Protein AF-A0A847XHL0-F1 (afdb_monomer_lite)

Secondary structure (DSSP, 8-state):
-PPPHHHHHHHHHHHS-S-SS-EEEE-SSSS-EEE-BTTTT-TTT--TTTS-GGG-TT--BPP--HHHHHHHHTTSS-EEE----

Sequence (85 aa):
MNSTSIEKVKLFMSLFKGRSDVCAKRWKSKPGYSPYYFNDFKPGICNKPKIKCTECKHSDFAPLDEERIENYLLGKYVLGVYPMT

Structure (mmCIF, N/CA/C/O backbone):
data_AF-A0A847XHL0-F1
#
_entry.id   AF-A0A847XHL0-F1
#
loop_
_atom_site.group_PDB
_atom_site.id
_atom_site.type_symbol
_atom_site.label_atom_id
_atom_site.label_alt_id
_atom_site.label_comp_id
_atom_site.label_asym_id
_atom_site.label_entity_id
_atom_site.label_seq_id
_atom_site.pdbx_PDB_ins_code
_atom_site.Cartn_x
_atom_site.Cartn_y
_atom_site.Cartn_z
_atom_site.occupancy
_atom_site.B_iso_or_equiv
_atom_site.auth_seq_id
_atom_site.auth_comp_id
_atom_site.auth_asym_id
_atom_site.auth_atom_id
_atom_site.pdbx_PDB_model_num
ATOM 1 N N . MET A 1 1 ? -17.432 1.002 24.735 1.00 66.06 1 MET A N 1
ATOM 2 C CA . MET A 1 1 ? -17.466 0.081 23.578 1.00 66.06 1 MET A CA 1
ATOM 3 C C . MET A 1 1 ? -16.185 0.276 22.792 1.00 66.06 1 MET A C 1
ATOM 5 O O . MET A 1 1 ? -15.838 1.418 22.526 1.00 66.06 1 MET A O 1
ATOM 9 N N . ASN A 1 2 ? -15.468 -0.803 22.485 1.00 82.81 2 ASN A N 1
ATOM 10 C CA . ASN A 1 2 ? -14.293 -0.736 21.615 1.00 82.81 2 ASN A CA 1
ATOM 11 C C . ASN A 1 2 ? -14.751 -0.836 20.157 1.00 82.81 2 ASN A C 1
ATOM 13 O O . ASN A 1 2 ? -15.679 -1.589 19.873 1.00 82.81 2 ASN A O 1
ATOM 17 N N . SER A 1 3 ? -14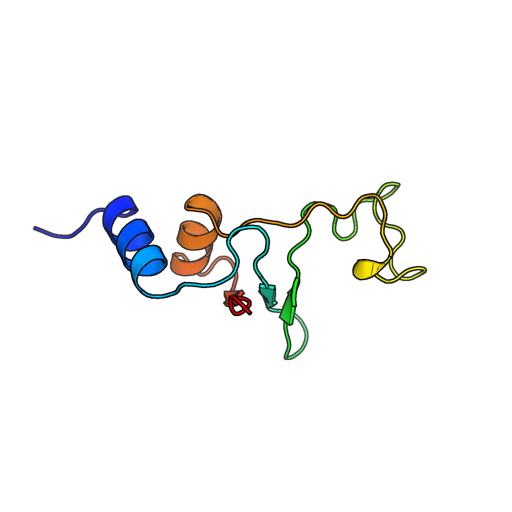.104 -0.102 19.251 1.00 89.38 3 SER A N 1
ATOM 18 C CA . SER A 1 3 ? -14.394 -0.201 17.819 1.00 89.38 3 SER A CA 1
ATOM 19 C C . SER A 1 3 ? -13.981 -1.562 17.250 1.00 89.38 3 SER A C 1
ATOM 21 O O . SER A 1 3 ? -12.946 -2.132 17.621 1.00 89.38 3 SER A O 1
ATOM 23 N N . THR A 1 4 ? -14.796 -2.070 16.332 1.00 95.56 4 THR A N 1
ATOM 24 C CA . THR A 1 4 ? -14.556 -3.271 15.527 1.00 95.56 4 THR A CA 1
ATOM 25 C C . THR A 1 4 ? -13.382 -3.070 14.563 1.00 95.56 4 THR A C 1
ATOM 27 O O . THR A 1 4 ? -12.986 -1.942 14.256 1.00 95.56 4 THR A O 1
ATOM 30 N N . SER A 1 5 ? -12.816 -4.164 14.044 1.00 94.12 5 SER A N 1
ATOM 31 C CA . SER A 1 5 ? -11.745 -4.097 13.036 1.00 94.12 5 SER A CA 1
ATOM 32 C C . SER A 1 5 ? -12.175 -3.317 11.791 1.00 94.12 5 SER A C 1
ATOM 34 O O . SER A 1 5 ? -11.430 -2.463 11.317 1.00 94.12 5 SER A O 1
AT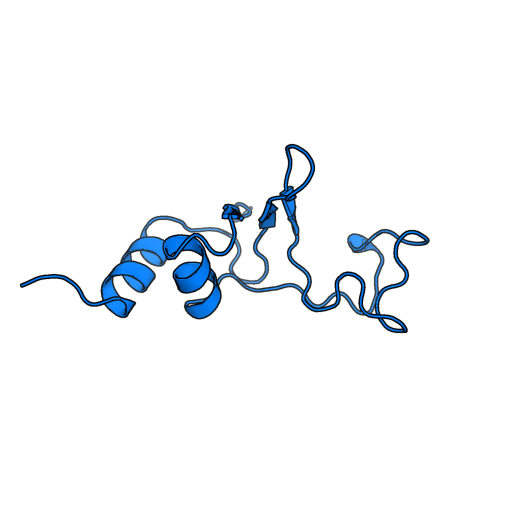OM 36 N N . ILE A 1 6 ? -13.406 -3.535 11.318 1.00 95.94 6 ILE A N 1
ATOM 37 C CA . ILE A 1 6 ? -13.959 -2.854 10.140 1.00 95.94 6 ILE A CA 1
ATOM 38 C C . ILE A 1 6 ? -14.093 -1.347 10.386 1.00 95.94 6 ILE A C 1
ATOM 40 O O . ILE A 1 6 ? -13.734 -0.552 9.522 1.00 95.94 6 ILE A O 1
ATOM 44 N N . GLU A 1 7 ? -14.557 -0.926 11.565 1.00 97.38 7 GLU A N 1
ATOM 45 C CA . GLU A 1 7 ? -14.645 0.501 11.906 1.00 97.38 7 GLU A CA 1
ATOM 46 C C . GLU A 1 7 ? -13.268 1.171 11.919 1.00 97.38 7 GLU A C 1
ATOM 48 O O . GLU A 1 7 ? -13.127 2.293 11.436 1.00 97.38 7 GLU A O 1
ATOM 53 N N . LYS A 1 8 ? -12.231 0.477 12.407 1.00 96.81 8 LYS A N 1
ATOM 54 C CA . LYS A 1 8 ? -10.850 0.985 12.389 1.00 96.81 8 LYS A CA 1
ATOM 55 C C . LYS A 1 8 ? -10.303 1.106 10.968 1.00 96.81 8 LYS A C 1
ATOM 57 O O . LYS A 1 8 ? -9.685 2.119 10.651 1.00 96.81 8 LYS A O 1
ATOM 62 N N . VAL A 1 9 ? -10.551 0.109 10.115 1.00 97.25 9 VAL A N 1
ATOM 63 C CA . VAL A 1 9 ? -10.161 0.132 8.695 1.00 97.25 9 VAL A CA 1
ATOM 64 C C . VAL A 1 9 ? -10.841 1.294 7.970 1.00 97.25 9 VAL A C 1
ATOM 66 O O . VAL A 1 9 ? -10.164 2.110 7.345 1.00 97.25 9 VAL A O 1
ATOM 69 N N . LYS A 1 10 ? -12.163 1.430 8.116 1.00 96.44 10 LYS A N 1
ATOM 70 C CA . LYS A 1 10 ? -12.934 2.521 7.502 1.00 96.44 10 LYS A CA 1
ATOM 71 C C . LYS A 1 10 ? -12.476 3.890 7.991 1.00 96.44 10 LYS A C 1
ATOM 73 O O . LYS A 1 10 ? -12.311 4.801 7.181 1.00 96.44 10 LYS A O 1
ATOM 78 N N . LEU A 1 11 ? -12.210 4.028 9.291 1.00 96.81 11 LEU A N 1
ATOM 79 C CA . LEU A 1 11 ? -11.658 5.258 9.850 1.00 96.81 11 LEU A CA 1
ATOM 80 C C . LEU A 1 11 ? -10.289 5.577 9.236 1.00 96.81 11 LEU A C 1
ATOM 82 O O . LEU A 1 11 ? -10.091 6.693 8.761 1.00 96.81 11 LEU A O 1
ATOM 86 N N . PHE A 1 12 ? -9.373 4.608 9.173 1.00 96.00 12 PHE A N 1
ATOM 87 C CA . PHE A 1 12 ? -8.060 4.792 8.552 1.00 96.00 12 PHE A CA 1
ATOM 88 C C . PHE A 1 12 ? -8.179 5.270 7.097 1.00 96.00 12 PHE A C 1
ATOM 90 O O . PHE A 1 12 ? -7.591 6.287 6.734 1.00 96.00 12 PHE A O 1
ATOM 97 N N . MET A 1 13 ? -8.998 4.601 6.282 1.00 94.44 13 MET A N 1
ATOM 98 C CA . MET A 1 13 ? -9.217 4.972 4.876 1.00 94.44 13 MET A CA 1
ATOM 99 C C . MET A 1 13 ? -9.889 6.345 4.717 1.00 94.44 13 MET A C 1
ATOM 101 O O . MET A 1 13 ? -9.678 7.030 3.718 1.00 94.44 13 MET A O 1
ATOM 105 N N . SER A 1 14 ? -10.676 6.784 5.705 1.00 95.12 14 SER A N 1
ATOM 106 C CA . SER A 1 14 ? -11.276 8.124 5.712 1.00 95.12 14 SER A CA 1
ATOM 107 C C . SER A 1 14 ? -10.274 9.242 6.024 1.00 95.12 14 SER A C 1
ATOM 109 O O . SER A 1 14 ? -10.483 10.374 5.590 1.00 95.12 14 SER A O 1
ATOM 111 N N . LEU A 1 15 ? -9.189 8.937 6.742 1.00 95.12 15 LEU A N 1
ATOM 112 C CA . LEU A 1 15 ? -8.167 9.905 7.149 1.00 95.12 15 LEU A CA 1
ATOM 113 C C . LEU A 1 15 ? -6.989 9.949 6.167 1.00 95.12 15 LEU A C 1
ATOM 115 O O . LEU A 1 15 ? -6.498 11.025 5.836 1.00 95.12 15 LEU A O 1
ATOM 119 N N . PHE A 1 16 ? -6.555 8.791 5.669 1.00 93.31 16 PHE A N 1
ATOM 120 C CA . PHE A 1 16 ? -5.407 8.655 4.774 1.00 93.31 16 PHE A CA 1
ATOM 121 C C . PHE A 1 16 ? -5.882 8.395 3.346 1.00 93.31 16 PHE A C 1
ATOM 123 O O . PHE A 1 16 ? -6.082 7.252 2.937 1.00 93.31 16 PHE A O 1
ATOM 130 N N . LYS A 1 17 ? -6.070 9.480 2.588 1.00 90.12 17 LYS A N 1
ATOM 131 C CA . LYS A 1 17 ? -6.589 9.436 1.217 1.00 90.12 17 LYS A CA 1
ATOM 132 C C . LYS A 1 17 ? -5.502 9.676 0.178 1.00 90.12 17 LYS A C 1
ATOM 134 O O . LYS A 1 17 ? -4.575 10.455 0.379 1.00 90.12 17 LYS A O 1
ATOM 139 N N . GLY A 1 18 ? -5.678 9.029 -0.963 1.00 92.56 18 GLY A N 1
ATOM 140 C CA . GLY A 1 18 ? -4.867 9.182 -2.159 1.00 92.56 18 GLY A CA 1
ATOM 141 C C . GLY A 1 18 ? -5.499 8.398 -3.300 1.00 92.56 18 GLY A C 1
ATOM 142 O O . GLY A 1 18 ? -6.708 8.159 -3.285 1.00 92.56 18 GLY A O 1
ATOM 143 N N . ARG A 1 19 ? -4.683 7.965 -4.258 1.00 94.25 19 ARG A N 1
ATOM 144 C CA . ARG A 1 19 ? -5.121 7.067 -5.330 1.00 94.25 19 ARG A CA 1
ATOM 145 C C . ARG A 1 19 ? -5.688 5.767 -4.766 1.00 94.25 19 ARG A C 1
ATOM 147 O O . ARG A 1 19 ? -5.058 5.120 -3.932 1.00 94.25 19 ARG A O 1
ATOM 154 N N . SER A 1 20 ? -6.872 5.388 -5.241 1.00 93.06 20 SER A N 1
ATOM 155 C CA . SER A 1 20 ? -7.549 4.144 -4.856 1.00 93.06 20 SER A CA 1
ATOM 156 C C . SER A 1 20 ? -7.141 2.956 -5.723 1.00 93.06 20 SER A C 1
ATOM 158 O O . SER A 1 20 ? -7.240 1.815 -5.282 1.00 93.06 20 SER A O 1
ATOM 160 N N . ASP A 1 21 ? -6.656 3.211 -6.936 1.00 92.50 21 ASP A N 1
ATOM 161 C CA . ASP A 1 21 ? -6.317 2.194 -7.929 1.00 92.50 21 ASP A CA 1
ATOM 162 C C . ASP A 1 21 ? -4.934 1.563 -7.707 1.00 92.50 21 ASP A C 1
ATOM 164 O O . ASP A 1 21 ? -4.652 0.483 -8.223 1.00 92.50 21 ASP A O 1
ATOM 168 N N . VAL A 1 22 ? -4.072 2.203 -6.910 1.00 92.88 22 VAL A N 1
ATOM 169 C CA . VAL A 1 22 ? -2.732 1.693 -6.606 1.00 92.88 22 VAL A CA 1
ATOM 170 C C . VAL A 1 22 ? -2.232 2.150 -5.238 1.00 92.88 22 VAL A C 1
ATOM 172 O O . VAL A 1 22 ? -2.270 3.331 -4.898 1.00 92.88 22 VAL A O 1
ATOM 175 N N . CYS A 1 23 ? -1.664 1.216 -4.476 1.00 94.81 23 CYS A N 1
ATOM 176 C CA . CYS A 1 23 ? -0.888 1.504 -3.272 1.00 94.81 23 CYS A CA 1
ATOM 177 C C . CYS A 1 23 ? 0.607 1.202 -3.469 1.00 94.81 23 CYS A C 1
ATOM 179 O O . CYS A 1 23 ? 1.012 0.453 -4.362 1.00 94.81 23 CYS A O 1
ATOM 181 N N . ALA A 1 24 ? 1.454 1.793 -2.628 1.00 95.19 24 ALA A N 1
ATOM 182 C CA . ALA A 1 24 ? 2.880 1.493 -2.580 1.00 95.19 24 ALA A CA 1
ATOM 183 C C . ALA A 1 24 ? 3.160 0.434 -1.505 1.00 95.19 24 ALA A C 1
ATOM 185 O O . ALA A 1 24 ? 2.567 0.474 -0.434 1.00 95.19 24 ALA A O 1
ATOM 186 N N . LYS A 1 25 ? 4.100 -0.484 -1.737 1.00 95.25 25 LYS A N 1
ATOM 187 C CA . LYS A 1 25 ? 4.551 -1.475 -0.746 1.00 95.25 25 LYS A CA 1
ATOM 188 C C . LYS A 1 25 ? 6.009 -1.229 -0.385 1.00 95.25 25 LYS A C 1
ATOM 190 O O . LYS A 1 25 ? 6.851 -1.063 -1.271 1.00 95.25 25 LYS A O 1
ATOM 195 N N . ARG A 1 26 ? 6.312 -1.210 0.915 1.00 95.44 26 ARG A N 1
ATOM 196 C CA . ARG A 1 26 ? 7.682 -1.040 1.417 1.00 95.44 26 ARG A CA 1
ATOM 197 C C . ARG A 1 26 ? 8.539 -2.250 1.056 1.00 95.44 26 ARG A C 1
ATOM 199 O O . ARG A 1 26 ? 8.103 -3.395 1.196 1.00 95.44 26 ARG A O 1
ATOM 206 N N . TRP A 1 27 ? 9.778 -2.008 0.647 1.00 92.44 27 TRP A N 1
ATOM 207 C CA . TRP A 1 27 ? 10.754 -3.077 0.452 1.00 92.44 27 TRP A CA 1
ATOM 208 C C . TRP A 1 27 ? 11.188 -3.688 1.790 1.00 92.44 27 TRP A C 1
ATOM 210 O O . TRP A 1 27 ? 11.353 -2.986 2.785 1.00 92.44 27 TRP A O 1
ATOM 220 N N . LYS A 1 28 ? 11.388 -5.012 1.815 1.00 89.69 28 LYS A N 1
ATOM 221 C CA . LYS A 1 28 ? 11.841 -5.721 3.025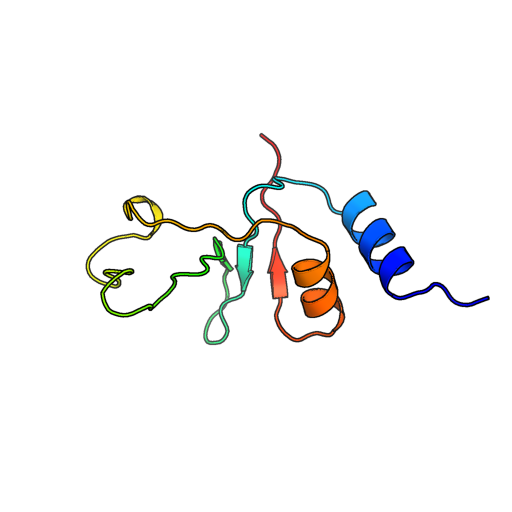 1.00 89.69 28 LYS A CA 1
ATOM 222 C C . LYS A 1 28 ? 13.349 -5.587 3.267 1.00 89.69 28 LYS A C 1
ATOM 224 O O . LYS A 1 28 ? 13.766 -5.532 4.413 1.00 89.69 28 LYS A O 1
ATOM 229 N N . SER A 1 29 ? 14.154 -5.548 2.203 1.00 90.06 29 SER A N 1
ATOM 230 C CA . SER A 1 29 ? 15.622 -5.628 2.278 1.00 90.06 29 SER A CA 1
ATOM 231 C C . SER A 1 29 ? 16.346 -4.281 2.232 1.00 90.06 29 SER A C 1
ATOM 233 O O . SER A 1 29 ? 17.521 -4.214 2.574 1.00 90.06 29 SER A O 1
ATOM 235 N N . LYS A 1 30 ? 15.677 -3.209 1.797 1.00 91.88 30 LYS A N 1
ATOM 236 C CA . LYS A 1 30 ? 16.268 -1.871 1.673 1.00 91.88 30 LYS A CA 1
ATOM 237 C C . LYS A 1 30 ? 15.233 -0.776 1.938 1.00 91.88 30 LYS A C 1
ATOM 239 O O . LYS A 1 30 ? 14.039 -1.033 1.786 1.00 91.88 30 LYS A O 1
ATOM 244 N N . PRO A 1 31 ? 15.656 0.445 2.301 1.00 94.88 31 PRO A N 1
ATOM 245 C CA . PRO A 1 31 ? 14.753 1.584 2.384 1.00 94.88 31 PRO A CA 1
ATOM 246 C C . PRO A 1 31 ? 14.113 1.874 1.025 1.00 94.88 31 PRO A C 1
ATOM 248 O O . PRO A 1 31 ? 14.787 1.840 -0.005 1.00 94.88 31 PRO A O 1
ATOM 251 N N . GLY A 1 32 ? 12.814 2.163 1.027 1.00 94.25 32 GLY A N 1
ATOM 252 C CA . GLY A 1 32 ? 12.080 2.561 -0.169 1.00 94.25 32 GLY A CA 1
ATOM 253 C C . GLY A 1 32 ? 10.748 1.842 -0.340 1.00 94.25 32 GLY A C 1
ATOM 254 O O . GLY A 1 32 ? 10.398 0.917 0.398 1.00 94.25 32 GLY A O 1
ATOM 255 N N . TYR A 1 33 ? 10.015 2.309 -1.343 1.00 93.69 33 TYR A N 1
ATOM 256 C CA . TYR A 1 33 ? 8.707 1.813 -1.735 1.00 93.69 33 TYR A CA 1
ATOM 257 C C . TYR A 1 33 ? 8.674 1.633 -3.250 1.00 93.69 33 TYR A C 1
ATOM 259 O O . TYR A 1 33 ? 9.356 2.336 -3.994 1.00 93.69 33 TYR A O 1
ATOM 267 N N . SER A 1 34 ? 7.842 0.712 -3.708 1.00 90.62 34 SER A N 1
ATOM 268 C CA . SER A 1 34 ? 7.454 0.596 -5.113 1.00 90.62 34 SER A CA 1
ATOM 269 C C . SER A 1 34 ? 5.944 0.417 -5.201 1.00 90.62 34 SER A C 1
ATOM 271 O O . SER A 1 34 ? 5.347 0.011 -4.200 1.00 90.62 34 SER A O 1
ATOM 273 N N . PRO A 1 35 ? 5.313 0.650 -6.365 1.00 92.00 35 PRO A N 1
ATOM 274 C CA . PRO A 1 35 ? 3.917 0.275 -6.529 1.00 92.00 35 PRO A CA 1
ATOM 275 C C . PRO A 1 35 ? 3.742 -1.209 -6.197 1.00 92.00 35 PRO A C 1
ATOM 277 O O . PRO A 1 35 ? 4.639 -2.024 -6.448 1.00 92.00 35 PRO A O 1
ATOM 280 N N . TYR A 1 36 ? 2.624 -1.549 -5.570 1.00 92.19 36 TYR A N 1
ATOM 281 C CA . TYR A 1 36 ? 2.304 -2.926 -5.247 1.00 92.19 36 TYR A CA 1
ATOM 282 C C . TYR A 1 36 ? 1.669 -3.583 -6.477 1.00 92.19 36 TYR A C 1
ATOM 284 O O . TYR A 1 36 ? 0.652 -3.118 -6.978 1.00 92.19 36 TYR A O 1
ATOM 292 N N . TYR A 1 37 ? 2.286 -4.662 -6.957 1.00 88.31 37 TYR A N 1
ATOM 293 C CA . TYR A 1 37 ? 1.776 -5.507 -8.033 1.00 88.31 37 TYR A CA 1
ATOM 294 C C . TYR A 1 37 ? 1.413 -6.897 -7.494 1.00 88.31 37 TYR A C 1
ATOM 296 O O . TYR A 1 37 ? 2.220 -7.495 -6.777 1.00 88.31 37 TYR A O 1
ATOM 304 N N . PHE A 1 38 ? 0.263 -7.461 -7.877 1.00 85.81 38 PHE A N 1
ATOM 305 C CA . PHE A 1 38 ? -0.066 -8.864 -7.559 1.00 85.81 38 PHE A CA 1
ATOM 306 C C . PHE A 1 38 ? 0.789 -9.853 -8.331 1.00 85.81 38 PHE A C 1
ATOM 308 O O . PHE A 1 38 ? 1.093 -10.941 -7.847 1.00 85.81 38 PHE A O 1
ATOM 315 N N . ASN A 1 39 ? 1.176 -9.470 -9.543 1.00 83.00 39 ASN A N 1
ATOM 316 C CA . ASN A 1 39 ? 1.972 -10.309 -10.424 1.00 83.00 39 ASN A CA 1
ATOM 317 C C . ASN A 1 39 ? 3.475 -10.152 -10.195 1.00 83.00 39 ASN A C 1
ATOM 319 O O . ASN A 1 39 ? 4.257 -10.670 -10.989 1.00 83.00 39 ASN A O 1
ATOM 323 N N . ASP A 1 40 ? 3.905 -9.444 -9.143 1.00 78.06 40 ASP A N 1
ATOM 324 C CA . ASP A 1 40 ? 5.331 -9.235 -8.926 1.00 78.06 40 ASP A CA 1
ATOM 325 C C . ASP A 1 40 ? 6.065 -10.573 -8.782 1.00 78.06 40 ASP A C 1
ATOM 327 O O . ASP A 1 40 ? 5.634 -11.449 -8.036 1.00 78.06 40 ASP A O 1
ATOM 331 N N . PHE A 1 41 ? 7.158 -10.735 -9.531 1.00 74.12 41 PHE A N 1
ATOM 332 C CA . PHE A 1 41 ? 7.942 -11.973 -9.615 1.00 74.12 41 PHE A CA 1
ATOM 333 C C . PHE A 1 41 ? 7.169 -13.249 -10.009 1.00 74.12 41 PHE A C 1
ATOM 335 O O . PHE A 1 41 ? 7.727 -14.338 -9.879 1.00 74.12 41 PHE A O 1
ATOM 342 N N . LYS A 1 42 ? 5.933 -13.163 -10.530 1.00 81.19 42 LYS A N 1
ATOM 343 C CA . LYS A 1 42 ? 5.230 -14.350 -11.049 1.00 81.19 42 LYS A CA 1
ATOM 344 C C . LYS A 1 42 ? 5.913 -14.859 -12.329 1.00 81.19 42 LYS A C 1
ATOM 346 O O . LYS A 1 42 ? 5.919 -14.124 -13.325 1.00 81.19 42 LYS A O 1
ATOM 351 N N . PRO A 1 43 ? 6.448 -16.096 -12.347 1.00 78.94 43 PRO A N 1
ATOM 352 C CA . PRO A 1 43 ? 7.071 -16.670 -13.538 1.00 78.94 43 PRO A CA 1
ATOM 353 C C . PRO A 1 43 ? 6.092 -16.712 -14.715 1.00 78.94 43 PRO A C 1
ATOM 355 O O . PRO A 1 43 ? 4.918 -17.024 -14.535 1.00 78.94 43 PRO A O 1
ATOM 358 N N . GLY A 1 44 ? 6.561 -16.365 -15.914 1.00 81.12 44 GLY A N 1
ATOM 359 C CA . GLY A 1 44 ? 5.735 -16.338 -17.129 1.00 81.12 44 GLY A CA 1
ATOM 360 C C . GLY A 1 44 ? 4.776 -15.145 -17.255 1.00 81.12 44 GLY A C 1
ATOM 361 O O . GLY A 1 44 ? 4.214 -14.955 -18.327 1.00 81.12 44 GLY A O 1
ATOM 362 N N . ILE A 1 45 ? 4.616 -14.320 -16.210 1.00 80.12 45 ILE A N 1
ATOM 363 C CA . ILE A 1 45 ? 3.771 -13.109 -16.232 1.00 80.12 45 ILE A CA 1
ATOM 364 C C . ILE A 1 45 ? 4.624 -11.849 -16.058 1.00 80.12 45 ILE A C 1
ATOM 366 O O . ILE A 1 45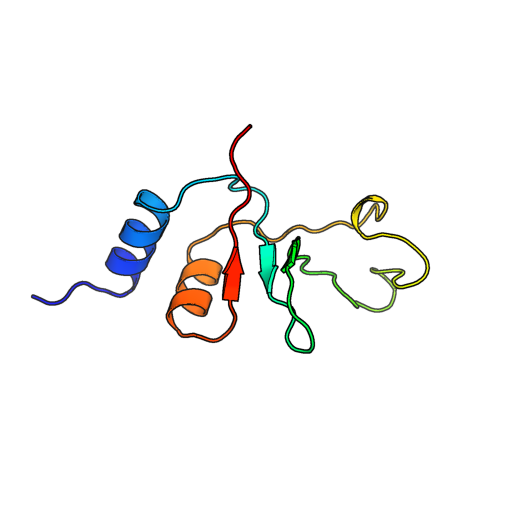 ? 4.499 -10.887 -16.815 1.00 80.12 45 ILE A O 1
ATOM 370 N N . CYS A 1 46 ? 5.510 -11.843 -15.063 1.00 81.31 46 CYS A N 1
ATOM 371 C CA . CYS A 1 46 ? 6.398 -10.724 -14.789 1.00 81.31 46 CYS A CA 1
ATOM 372 C C . CYS A 1 46 ? 7.796 -11.008 -15.332 1.00 81.31 46 CYS A C 1
ATOM 374 O O . CYS A 1 46 ? 8.486 -11.919 -14.883 1.00 81.31 46 CYS A O 1
ATOM 376 N N . ASN A 1 47 ? 8.239 -10.169 -16.267 1.00 79.75 47 ASN A N 1
ATOM 377 C CA . ASN A 1 47 ? 9.546 -10.288 -16.914 1.00 79.75 47 ASN A CA 1
ATOM 378 C C . ASN A 1 47 ? 10.655 -9.506 -16.190 1.00 79.75 47 ASN A C 1
ATOM 380 O O . ASN A 1 47 ? 11.668 -9.154 -16.798 1.00 79.75 47 ASN A O 1
ATOM 384 N N . LYS A 1 48 ? 10.498 -9.211 -14.894 1.00 77.56 48 LYS A N 1
ATOM 385 C CA . LYS A 1 48 ? 11.601 -8.669 -14.087 1.00 77.56 48 LYS A CA 1
ATOM 386 C C . LYS A 1 48 ? 12.784 -9.656 -14.069 1.00 77.56 48 LYS A C 1
ATOM 388 O O . LYS A 1 48 ? 12.557 -10.861 -14.023 1.00 77.56 48 LYS A O 1
ATOM 393 N N . PRO A 1 49 ? 14.042 -9.173 -14.074 1.00 80.56 49 PRO A N 1
ATOM 394 C CA . PRO A 1 49 ? 14.468 -7.770 -14.083 1.00 80.56 49 PRO A CA 1
ATOM 395 C C . PRO A 1 49 ? 14.602 -7.165 -15.494 1.00 80.56 49 PRO A C 1
ATOM 397 O O . PRO A 1 49 ? 15.058 -6.034 -15.615 1.00 80.56 49 PRO A O 1
ATOM 400 N N . LYS A 1 50 ? 14.238 -7.900 -16.556 1.00 83.19 50 LYS A N 1
ATOM 401 C CA . LYS A 1 50 ? 14.480 -7.496 -17.952 1.00 83.19 50 LYS A CA 1
ATOM 402 C C . LYS A 1 50 ? 13.703 -6.240 -18.361 1.00 83.19 50 LYS A C 1
ATOM 404 O O . LYS A 1 50 ? 14.185 -5.501 -19.208 1.00 83.19 50 LYS A O 1
ATOM 409 N N . ILE A 1 51 ? 12.528 -6.005 -17.771 1.00 81.94 51 ILE A N 1
ATOM 410 C CA . ILE A 1 51 ? 11.702 -4.810 -18.011 1.00 81.94 51 ILE A CA 1
ATOM 411 C C . ILE A 1 51 ? 11.306 -4.128 -16.700 1.00 81.94 51 ILE A C 1
ATOM 413 O O . ILE A 1 51 ? 11.213 -4.773 -15.647 1.00 81.94 51 ILE A O 1
ATOM 417 N N . LYS A 1 52 ? 11.012 -2.825 -16.764 1.00 74.75 52 LYS A N 1
ATOM 418 C CA . LYS A 1 52 ? 10.411 -2.099 -15.638 1.00 74.75 52 LYS A CA 1
ATOM 419 C C . LYS A 1 52 ? 8.939 -2.484 -15.493 1.00 74.75 52 LYS A C 1
ATOM 421 O O . LYS A 1 52 ? 8.245 -2.715 -16.477 1.00 74.75 52 LYS A O 1
ATOM 426 N N . CYS A 1 53 ? 8.421 -2.490 -14.264 1.00 73.44 53 CYS A N 1
ATOM 427 C CA . CYS A 1 53 ? 6.992 -2.748 -14.044 1.00 73.44 53 CYS A CA 1
ATOM 428 C C . CYS A 1 53 ? 6.075 -1.720 -14.720 1.00 73.44 53 CYS A C 1
ATOM 430 O O . CYS A 1 53 ? 4.976 -2.081 -15.117 1.00 73.44 53 CYS A O 1
ATOM 432 N N . THR A 1 54 ? 6.524 -0.473 -14.877 1.00 70.88 54 THR A N 1
ATOM 433 C CA . THR A 1 54 ? 5.793 0.577 -15.604 1.00 70.88 54 THR A CA 1
ATOM 434 C C . THR A 1 54 ? 5.631 0.273 -17.095 1.00 70.88 54 THR A C 1
ATOM 436 O O . THR A 1 54 ? 4.775 0.855 -17.743 1.00 70.88 54 THR A O 1
ATOM 439 N N . GLU A 1 55 ? 6.448 -0.632 -17.636 1.00 75.75 55 GLU A N 1
ATOM 440 C CA . GLU A 1 55 ? 6.432 -1.072 -19.036 1.00 75.75 55 GLU A CA 1
ATOM 441 C C . GLU A 1 55 ? 5.805 -2.474 -19.180 1.00 75.75 55 GLU A C 1
ATOM 443 O O . GLU A 1 55 ? 5.704 -3.018 -20.281 1.00 75.75 55 GLU A O 1
ATOM 448 N N . CYS A 1 56 ? 5.384 -3.092 -18.070 1.00 76.69 56 CYS A N 1
ATOM 449 C CA . CYS A 1 56 ? 4.774 -4.413 -18.073 1.00 76.69 56 CYS A CA 1
ATOM 450 C C . CYS A 1 56 ? 3.309 -4.318 -18.510 1.00 76.69 5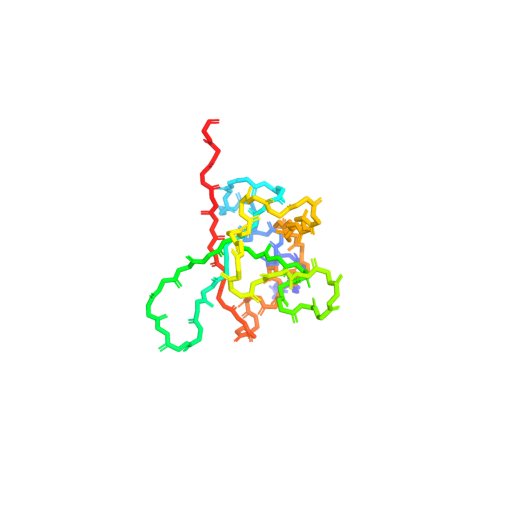6 CYS A C 1
ATOM 452 O O . CYS A 1 56 ? 2.480 -3.779 -17.786 1.00 76.69 56 CYS A O 1
ATOM 454 N N . LYS A 1 57 ? 2.962 -4.923 -19.653 1.00 74.25 57 LYS A N 1
ATOM 455 C CA . LYS A 1 57 ? 1.569 -4.993 -20.140 1.00 74.25 57 LYS A CA 1
ATOM 456 C C . LYS A 1 57 ? 0.640 -5.835 -19.252 1.00 74.25 57 LYS A C 1
ATOM 458 O O . LYS A 1 57 ? -0.572 -5.743 -19.388 1.00 74.25 57 LYS A O 1
ATOM 463 N N . HIS A 1 58 ? 1.201 -6.639 -18.346 1.00 75.00 58 HIS A N 1
ATOM 464 C CA . HIS A 1 58 ? 0.468 -7.433 -17.352 1.00 75.00 58 HIS A CA 1
ATOM 465 C C . HIS A 1 58 ? 0.497 -6.781 -15.959 1.00 75.00 58 HIS A C 1
ATOM 467 O O . HIS A 1 58 ? 0.460 -7.479 -14.938 1.00 75.00 58 HIS A O 1
ATOM 473 N N . SER A 1 59 ? 0.645 -5.451 -15.909 1.00 72.00 59 SER A N 1
ATOM 474 C CA . SER A 1 59 ? 0.629 -4.680 -14.671 1.00 72.00 59 SER A CA 1
ATOM 475 C C . SER A 1 59 ? -0.725 -4.828 -13.979 1.00 72.00 59 SER A C 1
ATOM 477 O O . SER A 1 59 ? -1.724 -4.269 -14.422 1.00 72.00 59 SER A O 1
ATOM 479 N N . ASP A 1 60 ? -0.726 -5.587 -12.891 1.00 85.38 60 ASP A N 1
ATOM 480 C CA . ASP A 1 60 ? -1.890 -5.830 -12.047 1.00 85.38 60 ASP A CA 1
ATOM 481 C C . ASP A 1 60 ? -1.639 -5.152 -10.700 1.00 85.38 60 ASP A C 1
ATOM 483 O O . ASP A 1 60 ? -0.987 -5.713 -9.808 1.00 85.38 60 ASP A O 1
ATOM 487 N N . PHE A 1 61 ? -1.999 -3.868 -10.647 1.00 90.12 61 PHE A N 1
ATOM 488 C CA . PHE A 1 61 ? -1.754 -3.000 -9.503 1.00 90.12 61 PHE A CA 1
ATOM 489 C C . PHE A 1 61 ? -2.698 -3.347 -8.358 1.00 90.12 61 PHE A C 1
ATOM 491 O O . PHE A 1 61 ? -3.887 -3.581 -8.556 1.00 90.12 61 PHE A O 1
ATOM 498 N N . ALA A 1 62 ? -2.165 -3.343 -7.141 1.00 93.06 62 ALA A N 1
ATOM 499 C CA . ALA A 1 62 ? -2.968 -3.566 -5.959 1.00 93.06 62 ALA A CA 1
ATOM 500 C C . ALA A 1 62 ? -3.673 -2.272 -5.532 1.00 93.06 62 ALA A C 1
ATOM 502 O O . ALA A 1 62 ? -2.969 -1.324 -5.155 1.00 93.06 62 ALA A O 1
ATOM 503 N N . PRO A 1 63 ? -5.021 -2.233 -5.530 1.00 94.56 63 PRO A N 1
ATOM 504 C CA . PRO A 1 63 ? -5.762 -1.063 -5.079 1.00 94.56 63 PRO A CA 1
ATOM 505 C C . PRO A 1 63 ? -5.557 -0.827 -3.582 1.00 94.56 63 PRO A C 1
ATOM 507 O O . PRO A 1 63 ? -5.049 -1.685 -2.859 1.00 94.56 63 PRO A O 1
ATOM 510 N N . LEU A 1 64 ? -5.954 0.344 -3.097 1.00 94.25 64 LEU A N 1
ATOM 511 C CA . LEU A 1 64 ? -6.031 0.618 -1.665 1.00 94.25 64 LEU A CA 1
ATOM 512 C C . LEU A 1 64 ? -7.415 0.192 -1.149 1.00 94.25 64 LEU A C 1
ATOM 514 O O . LEU A 1 64 ? -8.357 0.980 -1.192 1.00 94.25 64 LEU A O 1
ATOM 518 N N . ASP A 1 65 ? -7.544 -1.054 -0.687 1.00 95.06 65 ASP A N 1
ATOM 519 C CA . ASP A 1 65 ? -8.808 -1.636 -0.209 1.00 95.06 65 ASP A CA 1
ATOM 520 C C . ASP A 1 65 ? -8.763 -2.097 1.258 1.00 95.06 65 ASP A C 1
ATOM 522 O O . ASP A 1 65 ? -7.718 -2.064 1.916 1.00 95.06 65 ASP A O 1
ATOM 526 N N . GLU A 1 66 ? -9.922 -2.515 1.778 1.00 96.31 66 GLU A N 1
ATOM 527 C CA . GLU A 1 66 ? -10.101 -2.876 3.188 1.00 96.31 66 GLU A CA 1
ATOM 528 C C . GLU A 1 66 ? -9.158 -4.005 3.627 1.00 96.31 66 GLU A C 1
ATOM 530 O O . GLU A 1 66 ? -8.501 -3.881 4.659 1.00 96.31 66 GLU A O 1
ATOM 535 N N . GLU A 1 67 ? -9.015 -5.061 2.819 1.00 95.94 67 GLU A N 1
ATOM 536 C CA . GLU A 1 67 ? -8.131 -6.199 3.104 1.00 95.94 67 GLU A CA 1
ATOM 537 C C . GLU A 1 67 ? -6.664 -5.752 3.222 1.00 95.94 67 GLU A C 1
ATOM 539 O O . GLU A 1 67 ? -5.917 -6.169 4.117 1.00 95.94 67 GLU A O 1
ATOM 544 N N . ARG A 1 68 ? -6.217 -4.876 2.316 1.00 95.69 68 ARG A N 1
ATOM 545 C CA . ARG A 1 68 ? -4.839 -4.378 2.314 1.00 95.69 68 ARG A CA 1
ATOM 546 C C . ARG A 1 68 ? -4.559 -3.479 3.505 1.00 95.69 68 ARG A C 1
ATOM 548 O O . ARG A 1 68 ? -3.473 -3.589 4.080 1.00 95.69 68 ARG A O 1
ATOM 555 N N . ILE A 1 69 ? -5.520 -2.641 3.883 1.00 97.00 69 ILE A N 1
ATOM 556 C CA . ILE A 1 69 ? -5.429 -1.794 5.072 1.00 97.00 69 ILE A CA 1
ATOM 557 C C . ILE A 1 69 ? -5.478 -2.628 6.350 1.00 97.00 69 ILE A C 1
ATOM 559 O O . ILE A 1 69 ? -4.684 -2.386 7.255 1.00 97.00 69 ILE A O 1
ATOM 563 N N . GLU A 1 70 ? -6.319 -3.654 6.427 1.00 97.56 70 GLU A N 1
ATOM 564 C CA . GLU A 1 70 ? -6.347 -4.560 7.574 1.00 97.56 70 GLU A CA 1
ATOM 565 C C . GLU A 1 70 ? -4.987 -5.243 7.771 1.00 97.56 70 GLU A C 1
ATOM 567 O O . GLU A 1 70 ? -4.397 -5.177 8.849 1.00 97.56 70 GLU A O 1
ATOM 572 N N . ASN A 1 71 ? -4.423 -5.827 6.713 1.00 97.12 71 ASN A N 1
ATOM 573 C CA . ASN A 1 71 ? -3.108 -6.465 6.767 1.00 97.12 71 ASN A CA 1
ATOM 574 C C . ASN A 1 71 ? -1.969 -5.480 7.094 1.00 97.12 71 ASN A C 1
ATOM 576 O O . ASN A 1 71 ? -0.986 -5.875 7.728 1.00 97.12 71 ASN A O 1
ATOM 580 N N . TYR A 1 72 ? -2.097 -4.213 6.684 1.00 96.94 72 TYR A N 1
ATOM 581 C CA . TYR A 1 72 ? -1.192 -3.135 7.083 1.00 96.94 72 TYR A CA 1
ATOM 582 C C . TYR A 1 72 ? -1.276 -2.853 8.588 1.00 96.94 72 TYR A C 1
ATOM 584 O O . TYR A 1 72 ? -0.250 -2.837 9.267 1.00 96.94 72 TYR A O 1
ATOM 592 N N . LEU A 1 73 ? -2.491 -2.704 9.122 1.00 96.50 73 LEU A N 1
ATOM 593 C CA . LEU A 1 73 ? -2.736 -2.449 10.544 1.00 96.50 73 LEU A CA 1
ATOM 594 C C . LEU A 1 73 ? -2.321 -3.632 11.433 1.00 96.50 73 LEU A C 1
ATOM 596 O O . LEU A 1 73 ? -1.870 -3.427 12.556 1.00 96.50 73 LEU A O 1
ATOM 600 N N . LEU A 1 74 ? -2.408 -4.861 10.917 1.00 97.06 74 LEU A N 1
ATOM 601 C CA . LEU A 1 74 ? -1.899 -6.076 11.565 1.00 97.06 74 LEU A CA 1
ATOM 602 C C . LEU A 1 74 ? -0.370 -6.232 11.460 1.00 97.06 74 LEU A C 1
ATOM 604 O O . LEU A 1 74 ? 0.184 -7.204 11.970 1.00 97.06 74 LEU A O 1
ATOM 608 N N . GLY A 1 75 ? 0.324 -5.322 10.770 1.00 96.31 75 GLY A N 1
ATOM 609 C CA . GLY A 1 75 ? 1.781 -5.340 10.643 1.00 96.31 75 GLY A CA 1
ATOM 610 C C . GLY A 1 75 ? 2.336 -6.397 9.682 1.00 96.31 75 GLY A C 1
ATOM 611 O O . GLY A 1 75 ? 3.545 -6.629 9.672 1.00 96.31 75 GLY A O 1
ATOM 612 N N . LYS A 1 76 ? 1.507 -7.028 8.836 1.00 96.62 76 LYS A N 1
ATOM 613 C CA . LYS A 1 76 ? 1.986 -8.035 7.864 1.00 96.62 76 LYS A CA 1
ATOM 614 C C . LYS A 1 76 ? 2.902 -7.421 6.801 1.00 96.62 76 LYS A C 1
ATOM 616 O O . LYS A 1 76 ? 3.801 -8.084 6.279 1.00 96.62 76 LYS A O 1
ATOM 621 N N . TYR A 1 77 ? 2.663 -6.160 6.454 1.00 95.31 77 TYR A N 1
ATOM 622 C CA . TYR A 1 77 ? 3.509 -5.352 5.580 1.00 95.31 77 TYR A CA 1
ATOM 623 C C . TYR A 1 77 ? 3.206 -3.863 5.766 1.00 95.31 77 TYR A C 1
ATOM 625 O O . TYR A 1 77 ? 2.179 -3.493 6.319 1.00 95.31 77 TYR A O 1
ATOM 633 N N . VAL A 1 78 ? 4.091 -3.002 5.261 1.00 96.50 78 VAL A N 1
ATOM 634 C CA . VAL A 1 78 ? 3.915 -1.544 5.291 1.00 96.50 78 VAL A CA 1
ATOM 635 C C . VAL A 1 78 ? 3.476 -1.065 3.910 1.00 96.50 78 VAL A C 1
ATOM 637 O O . VAL A 1 78 ? 4.141 -1.368 2.912 1.00 96.50 78 VAL A O 1
ATOM 640 N N . LEU A 1 79 ? 2.373 -0.318 3.866 1.00 96.88 79 LEU A N 1
ATOM 641 C CA . LEU A 1 79 ? 1.858 0.330 2.668 1.00 96.88 79 LEU A CA 1
ATOM 642 C C . LEU A 1 79 ? 2.125 1.835 2.709 1.00 96.88 79 LEU A C 1
ATOM 644 O O . LEU A 1 79 ? 2.203 2.435 3.778 1.00 96.88 79 LEU A O 1
ATOM 648 N N . GLY A 1 80 ? 2.264 2.423 1.527 1.00 95.75 80 GLY A N 1
ATOM 649 C CA . GLY A 1 80 ? 2.257 3.859 1.289 1.00 95.75 80 GLY A CA 1
ATOM 650 C C . GLY A 1 80 ? 1.132 4.236 0.329 1.00 95.75 80 GLY A C 1
ATOM 651 O O . GLY A 1 80 ? 0.616 3.393 -0.409 1.00 95.75 80 GLY A O 1
ATOM 652 N N . VAL A 1 81 ? 0.766 5.513 0.335 1.00 95.44 81 VAL A N 1
ATOM 653 C CA . VAL A 1 81 ? -0.313 6.069 -0.485 1.00 95.44 81 VAL A CA 1
ATOM 654 C C . VAL A 1 81 ? 0.288 7.004 -1.534 1.00 95.44 81 VAL A C 1
ATOM 656 O O . VAL A 1 81 ? 1.200 7.771 -1.227 1.00 95.44 81 VAL A O 1
ATOM 659 N N . TYR A 1 82 ? -0.211 6.940 -2.769 1.00 93.69 82 TYR A N 1
ATOM 660 C CA . TYR A 1 82 ? 0.132 7.908 -3.812 1.00 93.69 82 TYR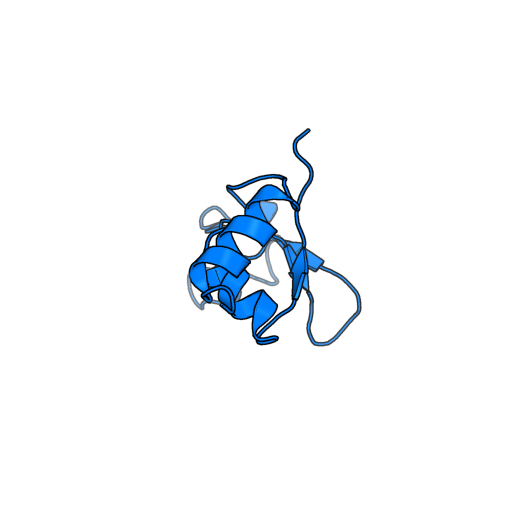 A CA 1
ATOM 661 C C . TYR A 1 82 ? -0.844 9.094 -3.765 1.00 93.69 82 TYR A C 1
ATOM 663 O O . TYR A 1 82 ? -2.050 8.854 -3.693 1.00 93.69 82 TYR A O 1
ATOM 671 N N . PRO A 1 83 ? -0.374 10.354 -3.815 1.00 93.00 83 PRO A N 1
ATOM 672 C CA . PRO A 1 83 ? -1.255 11.521 -3.831 1.00 93.00 83 PRO A CA 1
ATOM 673 C C . PRO A 1 83 ? -2.236 11.504 -5.011 1.00 93.00 83 PRO A C 1
ATOM 675 O O . PRO A 1 83 ? -1.899 11.021 -6.094 1.00 93.00 83 PRO A O 1
ATOM 678 N N . MET A 1 84 ? -3.432 12.061 -4.801 1.00 84.00 84 MET A N 1
ATOM 679 C CA . MET A 1 84 ? -4.333 12.448 -5.891 1.00 84.00 84 MET A CA 1
ATOM 680 C C . MET A 1 84 ? -3.771 13.738 -6.489 1.00 84.00 84 MET A C 1
ATOM 682 O O . MET A 1 84 ? -3.819 14.776 -5.833 1.00 84.00 84 MET A O 1
ATOM 686 N N . THR A 1 85 ? -3.148 13.649 -7.661 1.00 66.25 85 THR A N 1
ATOM 687 C CA . THR A 1 85 ? -2.797 14.828 -8.469 1.00 66.25 85 THR A CA 1
ATOM 688 C C . THR A 1 85 ? -4.022 15.372 -9.172 1.00 66.25 85 THR A C 1
ATOM 690 O O . THR A 1 85 ? -4.788 14.519 -9.679 1.00 66.25 85 THR A O 1
#

pLDDT: mean 89.18, std 8.44, range [66.06, 97.56]

Radius of gyration: 14.55 Å; chains: 1; bounding box: 34×32×44 Å

Foldseek 3Di:
DDDDLQRVLVVVPVVDDAFQQWKWFADPPDGDTDIDFPCVPPPPQDPPPVDDLVPRPSGHTDGSDSVVSSCCVVVVTPIGHHHHD